Protein AF-A0A1G0FG40-F1 (afdb_monomer_lite)

Sequence (74 aa):
MFERSVYKVAGIEKPSPRKHGKQKTATKVPVSVRLPREVVSYFREEGAGWQTKIGSILRSWIKSHPRTHSHDQR

Secondary structure (DSSP, 8-state):
----PEEEETTEEEEPP--PPP--S-SS--------HHHHHHHHHT-TTHHHHHHHHHHHHHHHS---------

Structure (mmCIF, N/CA/C/O backbone):
data_AF-A0A1G0FG40-F1
#
_entry.id   AF-A0A1G0FG40-F1
#
loop_
_atom_site.group_PDB
_atom_site.id
_atom_site.type_symbol
_atom_site.label_atom_id
_atom_site.label_alt_id
_atom_site.label_comp_id
_atom_site.label_asym_id
_atom_site.label_entity_id
_atom_site.label_seq_id
_atom_site.pdbx_PDB_ins_code
_atom_site.Cartn_x
_atom_site.Cartn_y
_atom_site.Cartn_z
_atom_site.occupancy
_atom_site.B_iso_or_equiv
_atom_site.auth_seq_id
_atom_site.auth_comp_id
_atom_site.auth_asym_id
_atom_site.auth_atom_id
_atom_site.pdbx_PDB_model_num
ATOM 1 N N . MET A 1 1 ? 24.034 11.308 -31.300 1.00 42.06 1 MET A N 1
ATOM 2 C CA . MET A 1 1 ? 23.869 12.740 -30.968 1.00 42.06 1 MET A CA 1
ATOM 3 C C . MET A 1 1 ? 22.413 13.097 -31.242 1.00 42.06 1 MET A C 1
ATOM 5 O O . MET A 1 1 ? 22.010 13.016 -32.388 1.00 42.06 1 MET A O 1
ATOM 9 N N . PHE A 1 2 ? 21.590 13.333 -30.212 1.00 46.34 2 PHE A N 1
ATOM 10 C CA . PHE A 1 2 ? 20.172 13.677 -30.404 1.00 46.34 2 PHE A CA 1
ATOM 11 C C . PHE A 1 2 ? 20.057 15.181 -30.640 1.00 46.34 2 PHE A C 1
ATOM 13 O O . PHE A 1 2 ? 20.346 15.972 -29.741 1.00 46.34 2 PHE A O 1
ATOM 20 N N . GLU A 1 3 ? 19.672 15.558 -31.851 1.00 47.56 3 GLU A N 1
ATOM 21 C CA . GLU A 1 3 ? 19.467 16.942 -32.255 1.00 47.56 3 GLU A CA 1
ATOM 22 C C . GLU A 1 3 ? 18.345 17.558 -31.402 1.00 47.56 3 GLU A C 1
ATOM 24 O O . GLU A 1 3 ? 17.204 17.088 -31.374 1.00 47.56 3 GLU A O 1
ATOM 29 N N . ARG A 1 4 ? 18.713 18.555 -30.591 1.00 46.69 4 ARG A N 1
ATOM 30 C CA . ARG A 1 4 ? 17.827 19.254 -29.652 1.00 46.69 4 ARG A CA 1
ATOM 31 C C . ARG A 1 4 ? 16.856 20.130 -30.442 1.00 46.69 4 ARG A C 1
ATOM 33 O O . ARG A 1 4 ? 17.106 21.312 -30.630 1.00 46.69 4 ARG A O 1
ATOM 40 N N . SER A 1 5 ? 15.739 19.563 -30.885 1.00 56.94 5 SER A N 1
ATOM 41 C CA . SER A 1 5 ? 14.634 20.376 -31.393 1.00 56.94 5 SER A CA 1
ATOM 42 C C . SER A 1 5 ? 13.994 21.140 -30.225 1.00 56.94 5 SER A C 1
ATOM 44 O O . SER A 1 5 ? 13.557 20.546 -29.234 1.00 56.94 5 SER A O 1
ATOM 46 N N . VAL A 1 6 ? 14.026 22.467 -30.312 1.00 63.88 6 VAL A N 1
ATOM 47 C CA . VAL A 1 6 ? 13.410 23.414 -29.378 1.00 63.88 6 VAL A CA 1
ATOM 48 C C . VAL A 1 6 ? 12.084 23.856 -29.989 1.00 63.88 6 VAL A C 1
ATOM 50 O O . VAL A 1 6 ? 12.045 24.241 -31.156 1.00 63.88 6 VAL A O 1
ATOM 53 N N . TYR A 1 7 ? 10.996 23.815 -29.219 1.00 63.44 7 TYR A N 1
ATOM 54 C CA . TYR A 1 7 ? 9.703 24.332 -29.679 1.00 63.44 7 TYR A CA 1
ATOM 55 C C . TYR A 1 7 ? 9.495 25.751 -29.147 1.00 63.44 7 TYR A C 1
ATOM 57 O O . TYR A 1 7 ? 9.755 26.025 -27.971 1.00 63.44 7 TYR A O 1
ATOM 65 N N . LYS A 1 8 ? 9.009 26.652 -30.008 1.00 59.00 8 LYS A N 1
ATOM 66 C CA . LYS A 1 8 ? 8.755 28.056 -29.666 1.00 59.00 8 LYS A CA 1
ATOM 67 C C . LYS A 1 8 ? 7.298 28.240 -29.256 1.00 59.00 8 LYS A C 1
ATOM 69 O O . LYS A 1 8 ? 6.394 28.047 -30.062 1.00 59.00 8 LYS A O 1
ATOM 74 N N . VAL A 1 9 ? 7.076 28.636 -28.005 1.00 62.59 9 VAL A N 1
ATOM 75 C CA . VAL A 1 9 ? 5.751 29.019 -27.493 1.00 62.59 9 VAL A CA 1
ATOM 76 C C . VAL A 1 9 ? 5.882 30.403 -26.873 1.00 62.59 9 VAL A C 1
ATOM 78 O O . VAL A 1 9 ? 6.657 30.573 -25.935 1.00 62.59 9 VAL A O 1
ATOM 81 N N . ALA A 1 10 ? 5.158 31.388 -27.414 1.00 68.44 10 ALA A N 1
ATOM 82 C CA . ALA A 1 10 ? 5.164 32.778 -26.937 1.00 68.44 10 ALA A CA 1
ATOM 83 C C . ALA A 1 10 ? 6.579 33.372 -26.742 1.00 68.44 10 ALA A C 1
ATOM 85 O O . ALA A 1 10 ? 6.868 34.007 -25.736 1.00 68.44 10 ALA A O 1
ATOM 86 N N . GLY A 1 11 ? 7.495 33.115 -27.682 1.00 70.50 11 GLY A N 1
ATOM 87 C CA . GLY A 1 11 ? 8.857 33.663 -27.641 1.00 70.50 11 GLY A CA 1
ATOM 88 C C . GLY A 1 11 ? 9.840 32.944 -26.709 1.00 70.50 11 GLY A C 1
ATOM 89 O O . GLY A 1 11 ? 11.030 33.225 -26.796 1.00 70.50 11 GLY A O 1
ATOM 90 N N . ILE A 1 12 ? 9.389 31.984 -25.893 1.00 71.69 12 ILE A N 1
ATOM 91 C CA . ILE A 1 12 ? 10.249 31.215 -24.984 1.00 71.69 12 ILE A CA 1
ATOM 92 C C . ILE A 1 12 ? 10.640 29.891 -25.647 1.00 71.69 12 ILE A C 1
ATOM 94 O O . ILE A 1 12 ? 9.786 29.093 -26.045 1.00 71.69 12 ILE A O 1
ATOM 98 N N . GLU A 1 13 ? 11.944 29.662 -25.750 1.00 72.69 13 GLU A N 1
ATOM 99 C CA . GLU A 1 13 ? 12.547 28.427 -26.242 1.00 72.69 13 GLU A CA 1
ATOM 100 C C . GLU A 1 13 ? 12.435 27.321 -25.186 1.00 72.69 13 GLU A C 1
ATOM 102 O O . GLU A 1 13 ? 13.065 27.387 -24.130 1.00 72.69 13 GLU A O 1
ATOM 107 N N . LYS A 1 14 ? 11.607 26.298 -25.445 1.00 71.81 14 LYS A N 1
ATOM 108 C CA . LYS A 1 14 ? 11.431 25.162 -24.527 1.00 71.81 14 LYS A CA 1
ATOM 109 C C . LYS A 1 14 ? 12.092 23.898 -25.085 1.00 71.81 14 LYS A C 1
ATOM 111 O O . LYS A 1 14 ? 11.863 23.563 -26.252 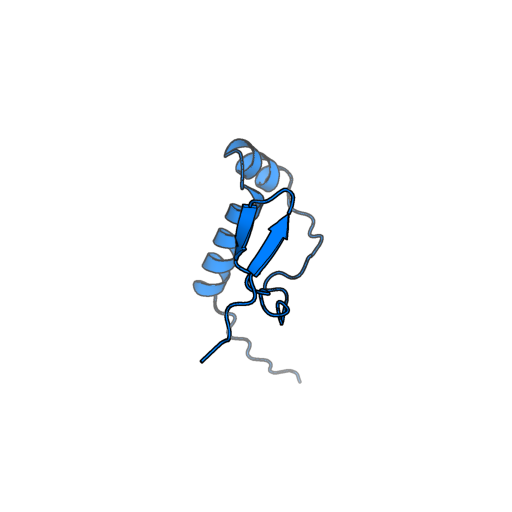1.00 71.81 14 LYS A O 1
ATOM 116 N N . PRO A 1 15 ? 12.869 23.154 -24.273 1.00 74.31 15 PRO A N 1
ATOM 117 C CA . PRO A 1 15 ? 13.423 21.877 -24.702 1.00 74.31 15 PRO A CA 1
ATOM 118 C C . PRO A 1 15 ? 12.290 20.881 -24.979 1.00 74.31 15 PRO A C 1
ATOM 120 O O . PRO A 1 15 ? 11.334 20.793 -24.207 1.00 74.31 15 PRO A O 1
ATOM 123 N N . SER A 1 16 ? 12.403 20.123 -26.075 1.00 73.19 16 SER A N 1
ATOM 124 C CA . SER A 1 16 ? 11.451 19.061 -26.417 1.00 73.19 16 SER A CA 1
ATOM 125 C C . SER A 1 16 ? 11.239 18.109 -25.228 1.00 73.19 16 SER A C 1
ATOM 127 O O . SER A 1 16 ? 12.227 17.589 -24.690 1.00 73.19 16 SER A O 1
ATOM 129 N N . PRO A 1 17 ? 9.982 17.861 -24.804 1.00 73.88 17 PRO A N 1
ATOM 130 C CA . PRO A 1 17 ? 9.692 16.908 -23.745 1.00 73.88 17 PRO A CA 1
ATOM 131 C C . PRO A 1 17 ? 10.302 15.553 -24.091 1.00 73.88 17 PRO A C 1
ATOM 133 O O . PRO A 1 17 ? 10.059 14.996 -25.166 1.00 73.88 17 PRO A O 1
ATOM 136 N N . ARG A 1 18 ? 11.087 14.991 -23.167 1.00 74.12 18 ARG A N 1
ATOM 137 C CA . ARG A 1 18 ? 11.534 13.603 -23.287 1.00 74.12 18 ARG A CA 1
ATOM 138 C C . ARG A 1 18 ? 10.285 12.729 -23.349 1.00 74.12 18 ARG A C 1
ATOM 140 O O . ARG A 1 18 ? 9.544 12.642 -22.373 1.00 74.12 18 ARG A O 1
ATOM 147 N N . LYS A 1 19 ? 10.035 12.093 -24.497 1.00 71.31 19 LYS A N 1
ATOM 148 C CA . LYS A 1 19 ? 8.974 11.092 -24.615 1.00 71.31 19 LYS A CA 1
ATOM 149 C C . LYS A 1 19 ? 9.337 9.941 -23.682 1.00 71.31 19 LYS A C 1
ATOM 151 O O . LYS A 1 19 ? 10.241 9.164 -23.985 1.00 71.31 19 LYS A O 1
ATOM 156 N N . HIS A 1 20 ? 8.662 9.848 -22.538 1.00 66.19 20 HIS A N 1
ATOM 157 C CA . HIS A 1 20 ? 8.706 8.634 -21.737 1.00 66.19 20 HIS A CA 1
ATOM 158 C C . HIS A 1 20 ? 8.261 7.476 -22.636 1.00 66.19 20 HIS A C 1
ATOM 160 O O . HIS A 1 20 ? 7.245 7.571 -23.329 1.00 66.19 20 HIS A O 1
ATOM 166 N N . GLY A 1 21 ? 9.067 6.415 -22.695 1.00 73.12 21 GLY A N 1
ATOM 167 C CA . GLY A 1 21 ? 8.718 5.228 -23.469 1.00 73.12 21 GLY A CA 1
ATOM 168 C C . GLY A 1 21 ? 7.386 4.648 -22.990 1.00 73.12 21 GLY A C 1
ATOM 169 O O . GLY A 1 21 ? 7.017 4.816 -21.828 1.00 73.12 21 GLY A O 1
ATOM 170 N N . LYS A 1 22 ? 6.664 3.951 -23.878 1.00 69.94 22 LYS A N 1
ATOM 171 C CA . LYS A 1 22 ? 5.446 3.216 -23.501 1.00 69.94 22 LYS A CA 1
ATOM 172 C C . LYS A 1 22 ? 5.744 2.347 -22.273 1.00 69.94 22 LYS A C 1
ATOM 174 O O . LYS A 1 22 ? 6.669 1.537 -22.316 1.00 69.94 22 LYS A O 1
ATOM 179 N N . GLN A 1 23 ? 4.977 2.516 -21.195 1.00 71.12 23 GLN A N 1
ATOM 180 C CA . GLN A 1 23 ? 5.079 1.674 -20.004 1.00 71.12 23 GLN A CA 1
ATOM 181 C C . GLN A 1 23 ? 4.690 0.245 -20.403 1.00 71.12 23 GLN A C 1
ATOM 183 O O . GLN A 1 23 ? 3.522 -0.034 -20.653 1.00 71.12 23 GLN A O 1
ATOM 188 N N . LYS A 1 24 ? 5.690 -0.631 -20.565 1.00 64.12 24 LYS A N 1
ATOM 189 C CA . LYS A 1 24 ? 5.542 -1.903 -21.294 1.00 64.12 24 LYS A CA 1
ATOM 190 C C . LYS A 1 24 ? 4.641 -2.925 -20.593 1.00 64.12 24 LYS A C 1
ATOM 192 O O . LYS A 1 24 ? 4.104 -3.792 -21.266 1.00 64.12 24 LYS A O 1
ATOM 197 N N . THR A 1 25 ? 4.431 -2.799 -19.285 1.00 62.50 25 THR A N 1
ATOM 198 C CA . THR A 1 25 ? 3.580 -3.694 -18.487 1.00 62.50 25 THR A CA 1
ATOM 199 C C . THR A 1 25 ? 3.124 -2.980 -17.218 1.00 62.50 25 THR A C 1
ATOM 201 O O . THR A 1 25 ? 3.935 -2.333 -16.553 1.00 62.50 25 THR A O 1
ATOM 204 N N . ALA A 1 26 ? 1.849 -3.101 -16.846 1.00 65.50 26 ALA A N 1
ATOM 205 C CA . ALA A 1 26 ? 1.385 -2.625 -15.548 1.00 65.50 26 ALA A CA 1
ATOM 206 C C . ALA A 1 26 ? 1.967 -3.516 -14.438 1.00 65.50 26 ALA A C 1
ATOM 208 O O . ALA A 1 26 ? 1.685 -4.707 -14.383 1.00 65.50 26 ALA A O 1
ATOM 209 N N . THR A 1 27 ? 2.763 -2.947 -13.528 1.00 81.44 27 THR A N 1
ATOM 210 C CA . THR A 1 27 ? 3.331 -3.682 -12.377 1.00 81.44 27 THR A CA 1
ATOM 211 C C . THR A 1 27 ? 2.259 -4.129 -11.375 1.00 81.44 27 THR A C 1
ATOM 213 O O . THR A 1 27 ? 2.519 -4.950 -10.501 1.00 81.44 27 THR A O 1
ATOM 216 N N . LYS A 1 28 ? 1.053 -3.561 -11.468 1.00 81.88 28 LYS A N 1
ATOM 217 C CA . LYS A 1 28 ? -0.072 -3.825 -10.573 1.00 81.88 28 LYS A CA 1
ATOM 218 C C . LYS A 1 28 ? -1.253 -4.302 -11.403 1.00 81.88 28 LYS A C 1
ATOM 220 O O . LYS A 1 28 ? -1.654 -3.620 -12.343 1.00 81.88 28 LYS A O 1
ATOM 225 N N . VAL A 1 29 ? -1.810 -5.445 -11.028 1.00 86.06 29 VAL A N 1
ATOM 226 C CA . VAL A 1 29 ? -3.067 -5.940 -11.587 1.00 86.06 29 VAL A CA 1
ATOM 227 C C . VAL A 1 29 ? -4.199 -5.408 -10.703 1.00 86.06 29 VAL A C 1
ATOM 229 O O . VAL A 1 29 ? -4.152 -5.636 -9.491 1.00 86.06 29 VAL A O 1
ATOM 232 N N . PRO A 1 30 ? -5.181 -4.665 -11.242 1.00 85.31 30 PRO A N 1
ATOM 233 C CA . PRO A 1 30 ? -6.337 -4.246 -10.463 1.00 85.31 30 PRO A CA 1
ATOM 234 C C . PRO A 1 30 ? -7.187 -5.478 -10.140 1.00 85.31 30 PRO A C 1
ATOM 236 O O . PRO A 1 30 ? -7.714 -6.130 -11.037 1.00 85.31 30 PRO A O 1
ATOM 239 N N . VAL A 1 31 ? -7.312 -5.801 -8.855 1.00 85.50 31 VAL A N 1
ATOM 240 C CA . VAL A 1 31 ? -8.153 -6.902 -8.375 1.00 85.50 31 VAL A CA 1
ATOM 241 C C . VAL A 1 31 ? -9.111 -6.352 -7.326 1.00 85.50 31 VAL A C 1
ATOM 243 O O . VAL A 1 31 ? -8.688 -5.666 -6.395 1.00 85.50 31 VAL A O 1
ATOM 246 N N . SER A 1 32 ? -10.401 -6.657 -7.470 1.00 88.38 32 SER A N 1
ATOM 247 C CA . SER A 1 32 ? -11.414 -6.345 -6.460 1.00 88.38 32 SER A CA 1
ATOM 248 C C . SER A 1 32 ? -11.519 -7.516 -5.484 1.00 88.38 32 SER A C 1
ATOM 250 O O . SER A 1 32 ? -12.119 -8.542 -5.798 1.00 88.38 32 SER A O 1
ATOM 252 N N . VAL A 1 33 ? -10.886 -7.388 -4.316 1.00 88.31 33 VAL A N 1
ATOM 253 C CA . VAL A 1 33 ? -10.949 -8.377 -3.227 1.00 88.31 33 VAL A CA 1
ATOM 254 C C . VAL A 1 33 ? -11.764 -7.802 -2.074 1.00 88.31 33 VAL A C 1
ATOM 256 O O . VAL A 1 33 ? -11.571 -6.650 -1.683 1.00 88.31 33 VAL A O 1
ATOM 259 N N . ARG A 1 34 ? -12.663 -8.612 -1.504 1.00 92.94 34 ARG A N 1
ATOM 260 C CA . ARG A 1 34 ? -13.379 -8.271 -0.269 1.00 92.94 34 ARG A CA 1
ATOM 261 C C . ARG A 1 34 ? -12.518 -8.645 0.934 1.00 92.94 34 ARG A C 1
ATOM 263 O O . ARG A 1 34 ? -12.074 -9.783 1.040 1.00 92.94 34 ARG A O 1
ATOM 270 N N . LEU A 1 35 ? -12.298 -7.686 1.826 1.00 91.88 35 LEU A N 1
ATOM 271 C CA . LEU A 1 35 ? -11.538 -7.863 3.062 1.00 91.88 35 LEU A CA 1
ATOM 272 C C . LEU A 1 35 ? -12.466 -7.705 4.277 1.00 91.88 35 LEU A C 1
ATOM 274 O O . LEU A 1 35 ? -13.444 -6.956 4.176 1.00 91.88 35 LEU A O 1
ATOM 278 N N . PRO A 1 36 ? -12.170 -8.363 5.414 1.00 95.50 36 PRO A N 1
ATOM 279 C CA . PRO A 1 36 ? -12.916 -8.175 6.655 1.00 95.50 36 PRO A CA 1
ATOM 280 C C . PRO A 1 36 ? -12.950 -6.708 7.090 1.00 95.50 36 PRO A C 1
ATOM 282 O O . PRO A 1 36 ? -11.994 -5.952 6.878 1.00 95.50 36 PRO A O 1
ATOM 285 N N . ARG A 1 37 ? -14.056 -6.303 7.723 1.00 94.69 37 ARG A N 1
ATOM 286 C CA . ARG A 1 37 ? -14.265 -4.911 8.142 1.00 94.69 37 ARG A CA 1
ATOM 287 C C . ARG A 1 37 ? -13.211 -4.461 9.150 1.00 94.69 37 ARG A C 1
ATOM 289 O O . ARG A 1 37 ? -12.764 -3.318 9.038 1.00 94.69 37 ARG A O 1
ATOM 296 N N . GLU A 1 38 ? -12.797 -5.321 10.085 1.00 95.81 38 GLU A N 1
ATOM 297 C CA . GLU A 1 38 ? -11.749 -4.970 11.051 1.00 95.81 38 GLU A CA 1
ATOM 298 C C . GLU A 1 38 ? -10.434 -4.587 10.361 1.00 95.81 38 GLU A C 1
ATOM 300 O O . GLU A 1 38 ? -9.844 -3.560 10.686 1.00 95.81 38 GLU A O 1
ATOM 305 N N . VAL A 1 39 ? -10.035 -5.338 9.330 1.00 94.19 39 VAL A N 1
ATOM 306 C CA . VAL A 1 39 ? -8.783 -5.121 8.596 1.00 94.19 39 VAL A CA 1
ATOM 307 C C . VAL A 1 39 ? -8.826 -3.781 7.870 1.00 94.19 39 VAL A C 1
ATOM 309 O O . VAL A 1 39 ? -7.900 -2.980 7.970 1.00 94.19 39 VAL A O 1
ATOM 312 N N . VAL A 1 40 ? -9.917 -3.506 7.151 1.00 93.69 40 VAL A N 1
ATOM 313 C CA . VAL A 1 40 ? -10.060 -2.248 6.403 1.00 93.69 40 VAL A CA 1
ATOM 314 C C . VAL A 1 40 ? -10.110 -1.046 7.344 1.00 93.69 40 VAL A C 1
ATOM 316 O O . VAL A 1 40 ? -9.527 -0.014 7.022 1.00 93.69 40 VAL A O 1
ATOM 319 N N . SER A 1 41 ? -10.791 -1.170 8.485 1.00 95.00 41 SER A N 1
ATOM 320 C CA . SER A 1 41 ? -10.920 -0.077 9.457 1.00 95.00 41 SER A CA 1
ATOM 321 C C . SER A 1 41 ? -9.565 0.269 10.070 1.00 95.00 41 SER A C 1
ATOM 323 O O . SER A 1 41 ? -9.154 1.422 9.988 1.00 95.00 41 SER A O 1
ATOM 325 N N . TYR A 1 42 ? -8.821 -0.741 10.534 1.00 95.25 42 TYR A N 1
ATOM 326 C CA . TYR A 1 42 ? -7.473 -0.575 11.082 1.00 95.25 42 TYR A CA 1
ATOM 327 C C . TYR A 1 42 ? -6.535 0.164 10.118 1.00 95.25 42 TYR A C 1
ATOM 329 O O . TYR A 1 42 ? -5.918 1.163 10.472 1.00 95.25 42 TYR A O 1
ATOM 337 N N . PHE A 1 43 ? -6.465 -0.276 8.857 1.00 93.94 43 PHE A N 1
ATOM 338 C CA . PHE A 1 43 ? -5.577 0.360 7.884 1.00 93.94 43 PHE A CA 1
ATOM 339 C C . PHE A 1 43 ? -6.049 1.760 7.478 1.00 93.94 43 PHE A C 1
ATOM 341 O O . PHE A 1 43 ? -5.220 2.626 7.213 1.00 93.94 43 PHE A O 1
ATOM 348 N N . ARG A 1 44 ? -7.362 2.017 7.436 1.00 93.19 44 ARG A N 1
ATOM 349 C CA . ARG A 1 44 ? -7.887 3.360 7.143 1.00 93.19 44 ARG A CA 1
ATOM 350 C C . ARG A 1 44 ? -7.542 4.378 8.228 1.00 93.19 44 ARG A C 1
ATOM 352 O O . ARG A 1 44 ? -7.316 5.534 7.881 1.00 93.19 44 ARG A O 1
ATOM 359 N N . GLU A 1 45 ? -7.487 3.965 9.492 1.00 94.31 45 GLU A N 1
ATOM 360 C CA . GLU A 1 45 ? -7.103 4.830 10.616 1.00 94.31 45 GLU A CA 1
ATOM 361 C C . GLU A 1 45 ? -5.638 5.289 10.533 1.00 94.31 45 GLU A C 1
ATOM 363 O O . GLU A 1 45 ? -5.320 6.399 10.949 1.00 94.31 45 GLU A O 1
ATOM 368 N N . GLU A 1 46 ? -4.756 4.505 9.905 1.00 88.75 46 GLU A N 1
ATOM 369 C CA . GLU A 1 46 ? -3.354 4.888 9.675 1.00 88.75 46 GLU A CA 1
ATOM 370 C C . GLU A 1 46 ? -3.174 6.004 8.625 1.00 88.75 46 GLU A C 1
ATOM 372 O O . GLU A 1 46 ? -2.076 6.542 8.469 1.00 88.75 46 GLU A O 1
ATOM 377 N N . GLY A 1 47 ? -4.241 6.367 7.903 1.00 91.25 47 GLY A N 1
ATOM 378 C CA . GLY A 1 47 ? -4.281 7.528 7.019 1.00 91.25 47 GLY A CA 1
ATOM 379 C C . GLY A 1 47 ? -3.975 7.245 5.543 1.00 91.25 47 GLY A C 1
ATOM 380 O O . GLY A 1 47 ? -4.306 6.199 4.971 1.00 91.25 47 GLY A O 1
ATOM 381 N N . ALA A 1 48 ? -3.411 8.250 4.865 1.00 89.88 48 ALA A N 1
ATOM 382 C CA . ALA A 1 48 ? -3.184 8.208 3.424 1.00 89.88 48 ALA A CA 1
ATOM 383 C C . ALA A 1 48 ? -2.204 7.084 3.037 1.00 89.88 48 ALA A C 1
ATOM 385 O O . ALA A 1 48 ? -1.146 6.919 3.635 1.00 89.88 48 ALA A O 1
ATOM 386 N N . GLY A 1 49 ? -2.542 6.316 1.996 1.00 91.00 49 GLY A N 1
ATOM 387 C CA . GLY A 1 49 ? -1.689 5.225 1.509 1.00 91.00 49 GLY A CA 1
ATOM 388 C C . GLY A 1 49 ? -1.949 3.854 2.142 1.00 91.00 49 GLY A C 1
ATOM 389 O O . GLY A 1 49 ? -1.208 2.912 1.854 1.00 91.00 49 GLY A O 1
ATOM 390 N N . TRP A 1 50 ? -3.024 3.694 2.915 1.00 94.56 50 TRP A N 1
ATOM 391 C CA . TRP A 1 50 ? -3.411 2.420 3.535 1.00 94.56 50 TRP A CA 1
ATOM 392 C C . TRP A 1 50 ? -3.507 1.234 2.551 1.00 94.56 50 TRP A C 1
ATOM 394 O O . TRP A 1 50 ? -3.071 0.125 2.858 1.00 94.56 50 TRP A O 1
ATOM 404 N N . GLN A 1 51 ? -3.967 1.472 1.316 1.00 92.06 51 GLN A N 1
ATOM 405 C CA . GLN A 1 51 ? -3.986 0.463 0.243 1.00 92.06 51 GLN A CA 1
ATOM 406 C C . GLN A 1 51 ? -2.579 0.021 -0.199 1.00 92.06 51 GLN A C 1
ATOM 408 O O . GLN A 1 51 ? -2.343 -1.143 -0.524 1.00 92.06 51 GLN A O 1
ATOM 413 N N . THR A 1 52 ? -1.616 0.943 -0.213 1.00 91.81 52 THR A N 1
ATOM 414 C CA . THR A 1 52 ? -0.214 0.610 -0.498 1.00 91.81 52 THR A CA 1
ATOM 415 C C . THR A 1 52 ? 0.377 -0.199 0.652 1.00 91.81 52 THR A C 1
ATOM 417 O O . THR A 1 52 ? 1.132 -1.144 0.413 1.00 91.81 52 THR A O 1
ATOM 420 N N . LYS A 1 53 ? -0.001 0.127 1.893 1.00 92.56 53 LYS A N 1
ATOM 421 C CA . LYS A 1 53 ? 0.489 -0.560 3.087 1.00 92.56 53 LYS A CA 1
ATOM 422 C C . LYS A 1 53 ? 0.008 -2.004 3.161 1.00 92.56 53 LYS A C 1
ATOM 424 O O . LYS A 1 53 ? 0.840 -2.897 3.307 1.00 92.56 53 LYS A O 1
ATOM 429 N N . ILE A 1 54 ? -1.287 -2.250 2.946 1.00 93.44 54 ILE A N 1
ATOM 430 C CA . ILE A 1 54 ? -1.818 -3.620 2.902 1.0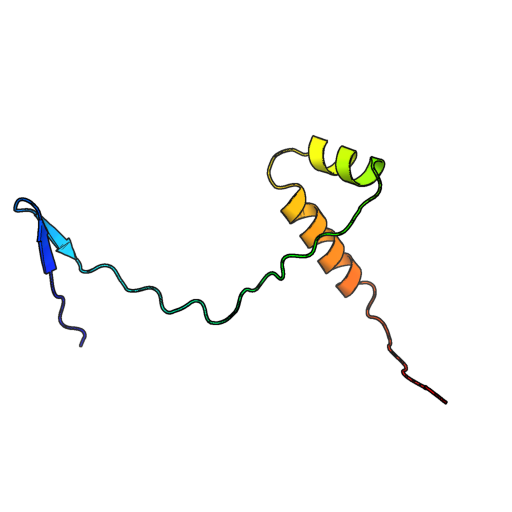0 93.44 54 ILE A CA 1
ATOM 431 C C . ILE A 1 54 ? -1.151 -4.438 1.787 1.00 93.44 54 ILE A C 1
ATOM 433 O O . ILE A 1 54 ? -0.749 -5.575 2.017 1.00 93.44 54 ILE A O 1
ATOM 437 N N . GLY A 1 55 ? -0.911 -3.840 0.614 1.00 92.00 55 GLY A N 1
ATOM 438 C CA . GLY A 1 55 ? -0.166 -4.493 -0.466 1.00 92.00 55 GLY A CA 1
ATOM 439 C C . GLY A 1 55 ? 1.277 -4.851 -0.083 1.00 92.00 55 GLY A C 1
ATOM 440 O O . GLY A 1 55 ? 1.758 -5.929 -0.431 1.00 92.00 55 GLY A O 1
ATOM 441 N N . SER A 1 56 ? 1.965 -3.980 0.661 1.00 93.19 56 SER A N 1
ATOM 442 C CA . SER A 1 56 ? 3.315 -4.244 1.176 1.00 93.19 56 SER A CA 1
ATOM 443 C C . SER A 1 56 ? 3.328 -5.403 2.177 1.00 93.19 56 SER A C 1
ATOM 445 O O . SER A 1 56 ? 4.159 -6.303 2.068 1.00 93.19 56 SER A O 1
ATOM 447 N N . ILE A 1 57 ? 2.364 -5.429 3.101 1.00 93.81 57 ILE A N 1
ATOM 448 C CA . ILE A 1 57 ? 2.230 -6.485 4.113 1.00 93.81 57 ILE A CA 1
ATOM 449 C C . ILE A 1 57 ? 1.961 -7.834 3.451 1.00 93.81 57 ILE A C 1
ATOM 451 O O . ILE A 1 57 ? 2.656 -8.802 3.751 1.00 93.81 57 ILE A O 1
ATOM 455 N N . LEU A 1 58 ? 1.031 -7.892 2.493 1.00 92.50 58 LEU A N 1
ATOM 456 C CA . LEU A 1 58 ? 0.748 -9.116 1.737 1.00 92.50 58 LEU A CA 1
ATOM 457 C C . LEU A 1 58 ? 1.987 -9.611 0.983 1.00 92.50 58 LEU A C 1
ATOM 459 O O . LEU A 1 58 ? 2.2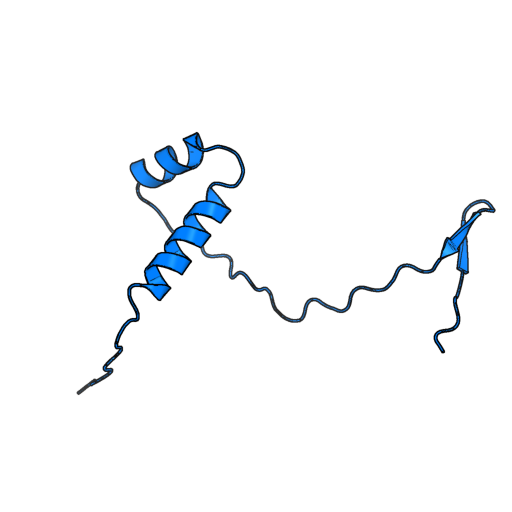79 -10.805 0.978 1.00 92.50 58 LEU A O 1
ATOM 463 N N . ARG A 1 59 ? 2.771 -8.700 0.396 1.00 92.38 59 ARG A N 1
ATOM 464 C CA . ARG A 1 59 ? 4.029 -9.061 -0.269 1.00 92.38 59 ARG A CA 1
ATOM 465 C C . ARG A 1 59 ? 5.054 -9.631 0.711 1.00 92.38 59 ARG A C 1
ATOM 467 O O . ARG A 1 59 ? 5.725 -10.60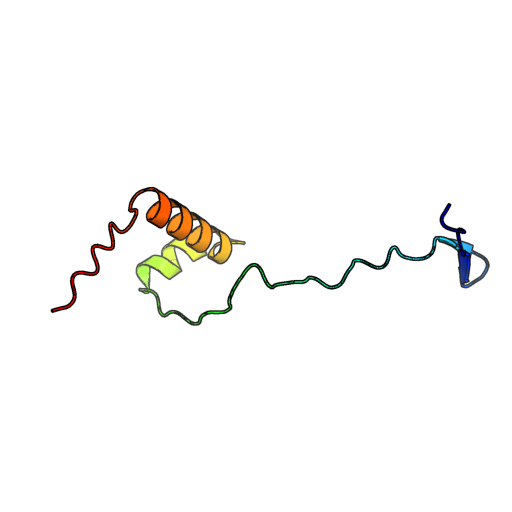4 0.376 1.00 92.38 59 ARG A O 1
ATOM 474 N N . SER A 1 60 ? 5.195 -9.032 1.890 1.00 94.00 60 SER A N 1
ATOM 475 C CA . SER A 1 60 ? 6.085 -9.531 2.942 1.00 94.00 60 SER A CA 1
ATOM 476 C C . SER A 1 60 ? 5.630 -10.889 3.470 1.00 94.00 60 SER A C 1
ATOM 478 O O . SER A 1 60 ? 6.465 -11.768 3.658 1.00 94.00 60 SER A O 1
ATOM 480 N N . TRP A 1 61 ? 4.320 -11.096 3.616 1.00 94.38 61 TRP A N 1
ATOM 481 C CA . TRP A 1 61 ? 3.745 -12.374 4.028 1.00 94.38 61 TRP A CA 1
ATOM 482 C C . TRP A 1 61 ? 4.037 -13.493 3.021 1.00 94.38 61 TRP A C 1
ATOM 484 O O . TRP A 1 61 ? 4.450 -14.575 3.420 1.00 94.38 61 TRP A O 1
ATOM 494 N N . ILE A 1 62 ? 3.926 -13.222 1.714 1.00 94.50 62 ILE A N 1
ATOM 495 C CA . ILE A 1 62 ? 4.289 -14.192 0.664 1.00 94.50 62 ILE A CA 1
ATOM 496 C C . ILE A 1 62 ? 5.775 -14.566 0.741 1.00 94.50 62 ILE A C 1
ATOM 498 O O . ILE A 1 62 ? 6.127 -15.726 0.551 1.00 94.50 62 ILE A O 1
ATOM 502 N N . LYS A 1 63 ? 6.658 -13.597 1.019 1.00 92.19 63 LYS A N 1
ATOM 503 C CA . LYS A 1 63 ? 8.099 -13.862 1.155 1.00 92.19 63 LYS A CA 1
ATOM 504 C C . LYS A 1 63 ? 8.416 -14.751 2.356 1.00 92.19 63 LYS A C 1
ATOM 506 O O . LYS A 1 63 ? 9.329 -15.562 2.258 1.00 92.19 63 LYS A O 1
ATOM 511 N N . SER A 1 64 ? 7.702 -14.580 3.470 1.00 92.44 64 SER A N 1
ATOM 512 C CA . SER A 1 64 ? 7.886 -15.411 4.663 1.00 92.44 64 SER A CA 1
ATOM 513 C C . SER A 1 64 ? 7.164 -16.756 4.585 1.00 92.44 64 SER A C 1
ATOM 515 O O . SER A 1 64 ? 7.564 -17.685 5.276 1.00 92.44 64 SER A O 1
ATOM 517 N N . HIS A 1 65 ? 6.154 -16.882 3.720 1.00 91.44 65 HIS A N 1
ATOM 518 C CA . HIS A 1 65 ? 5.386 -18.109 3.497 1.00 91.44 65 HIS A CA 1
ATOM 519 C C . HIS A 1 65 ? 5.488 -18.542 2.031 1.00 91.44 65 HIS A C 1
ATOM 521 O O . HIS A 1 65 ? 4.486 -18.514 1.302 1.00 91.44 65 HIS A O 1
ATOM 527 N N . PRO A 1 66 ? 6.688 -18.931 1.558 1.00 85.00 66 PRO A N 1
ATOM 528 C CA . PRO A 1 66 ? 6.807 -19.515 0.238 1.00 85.00 66 PRO A CA 1
ATOM 529 C C . PRO A 1 66 ? 5.921 -20.760 0.200 1.00 85.00 66 PRO A C 1
ATOM 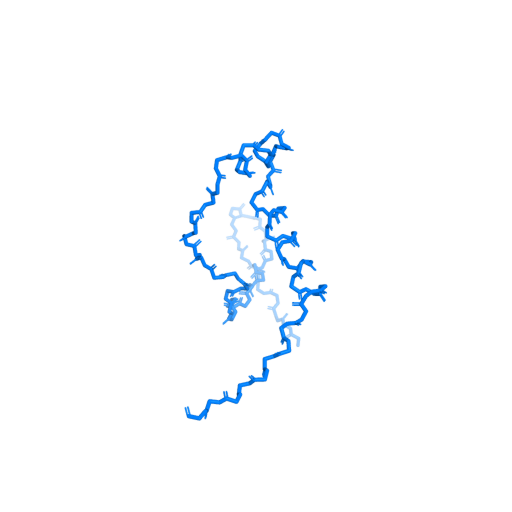531 O O . PRO A 1 66 ? 6.090 -21.693 0.983 1.00 85.00 66 PRO A O 1
ATOM 534 N N . ARG A 1 67 ? 4.932 -20.770 -0.697 1.00 78.00 67 ARG A N 1
ATOM 535 C CA . ARG A 1 67 ? 4.148 -21.979 -0.940 1.00 78.00 67 ARG A CA 1
ATOM 536 C C . ARG A 1 67 ? 5.094 -22.996 -1.565 1.00 78.00 67 ARG A C 1
ATOM 538 O O . ARG A 1 67 ? 5.450 -22.856 -2.733 1.00 78.00 67 ARG A O 1
ATOM 545 N N . THR A 1 68 ? 5.474 -24.018 -0.806 1.00 70.81 68 THR A N 1
ATOM 546 C CA . THR A 1 68 ? 6.041 -25.252 -1.353 1.00 70.81 68 THR A CA 1
ATOM 547 C C . THR A 1 68 ? 4.923 -25.924 -2.137 1.00 70.81 68 THR A C 1
ATOM 549 O O . THR A 1 68 ? 4.137 -26.702 -1.604 1.00 70.81 68 THR A O 1
ATOM 552 N N . HIS A 1 69 ? 4.737 -25.506 -3.384 1.00 60.28 69 HIS A N 1
ATOM 553 C CA . HIS A 1 69 ? 3.691 -26.039 -4.238 1.00 60.28 69 HIS A CA 1
ATOM 554 C C . HIS A 1 69 ? 4.154 -27.404 -4.763 1.00 60.28 69 HIS A C 1
ATOM 556 O O . HIS A 1 69 ? 4.572 -27.522 -5.911 1.00 60.28 69 HIS A O 1
ATOM 562 N N . SER A 1 70 ? 4.111 -28.434 -3.913 1.00 55.34 70 SER A N 1
ATOM 563 C CA . SER A 1 70 ? 4.141 -29.827 -4.363 1.00 55.34 70 SER A CA 1
ATOM 564 C C . SER A 1 70 ? 2.820 -30.091 -5.072 1.00 55.34 70 SER A C 1
ATOM 566 O O . SER A 1 70 ? 1.818 -30.444 -4.454 1.00 55.34 70 SER A O 1
ATOM 568 N N . HIS A 1 71 ? 2.788 -29.817 -6.371 1.00 53.69 71 HIS A N 1
ATOM 569 C CA . HIS A 1 71 ? 1.683 -30.209 -7.230 1.00 53.69 71 HIS A CA 1
ATOM 570 C C . HIS A 1 71 ? 1.856 -31.694 -7.564 1.00 53.69 71 HIS A C 1
ATOM 572 O O . HIS A 1 71 ? 2.291 -32.041 -8.654 1.00 53.69 71 HIS A O 1
ATOM 578 N N . ASP A 1 72 ? 1.587 -32.561 -6.589 1.00 54.66 72 ASP A N 1
ATOM 579 C CA . ASP A 1 72 ? 1.272 -33.963 -6.856 1.00 54.66 72 ASP A CA 1
ATOM 580 C C . ASP A 1 72 ? -0.245 -34.016 -7.070 1.00 54.66 72 ASP A C 1
ATOM 582 O O . ASP A 1 72 ? -1.031 -33.877 -6.132 1.00 54.66 72 ASP A O 1
ATOM 586 N N . GLN A 1 73 ? -0.661 -34.046 -8.334 1.00 54.53 73 GLN A N 1
ATOM 587 C CA . GLN A 1 73 ? -2.042 -34.313 -8.729 1.00 54.53 73 GLN A CA 1
ATOM 588 C C . GLN A 1 73 ? -2.049 -35.732 -9.297 1.00 54.53 73 GLN A C 1
ATOM 590 O O . GLN A 1 73 ? -1.537 -35.953 -10.396 1.00 54.53 73 GLN A O 1
ATOM 595 N N . ARG A 1 74 ? -2.570 -36.684 -8.522 1.00 40.59 74 ARG A N 1
ATOM 596 C CA . ARG A 1 74 ? -3.093 -37.942 -9.066 1.00 40.59 74 ARG A CA 1
ATOM 597 C C . ARG A 1 74 ? -4.400 -37.693 -9.804 1.00 40.59 74 ARG A C 1
ATOM 599 O O . ARG A 1 74 ? -5.140 -36.782 -9.369 1.00 40.59 74 AR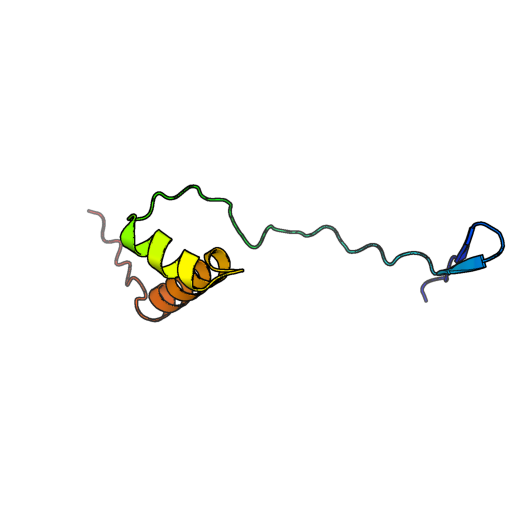G A O 1
#

Radius of gyration: 23.26 Å; chains: 1; bounding box: 38×72×43 Å

Foldseek 3Di:
DDDFDWDDDPNDTHTDPDPDPDPPDDPDDDDDDDDDPVLVVVLVVVDPCSVVVVVVVVVVVCVVDPPPPPPPDD

pLDDT: mean 78.53, std 15.88, range [40.59, 95.81]